Protein AF-X1NK41-F1 (afdb_monomer_lite)

Secondary structure (DSSP, 8-state):
-HHHHHHHHHHHHTT--EEEE-TTS-HHHHHHHHHHHHTTS-SEEEE-GGGGTT-----S----S-SS---S--

Sequence (74 aa):
RRDVLMLRDQIAQDGHSVSVIYGALPPEVRRREAERFAVGASDVLVATDAIGMGLNLPIRRVLFSTLEKFDGVG

Foldseek 3Di:
DVVLVVVCVVVVVVVFFEAEEEPPDDPVSNVVSQVCQQVVVGPYYRYDPNVVPDRDHPDPDDDDPDPDDPPVDD

Organism: NCBI:txid412755

pLDDT: mean 82.37, std 10.36, range [46.69, 91.75]

Structure (mmCIF, N/CA/C/O backbone):
data_AF-X1NK41-F1
#
_entry.id   AF-X1NK41-F1
#
loop_
_atom_site.group_PDB
_atom_site.id
_atom_site.type_symbol
_atom_site.label_atom_id
_atom_site.label_alt_id
_atom_site.label_comp_id
_atom_site.label_asym_id
_atom_site.label_entity_id
_atom_site.label_seq_id
_atom_site.pdbx_PDB_ins_code
_atom_site.Cartn_x
_atom_site.Cartn_y
_atom_site.Cartn_z
_atom_site.occupancy
_atom_site.B_iso_or_equiv
_atom_site.auth_seq_id
_atom_site.auth_comp_id
_atom_site.auth_asym_id
_atom_site.auth_atom_id
_atom_site.pdbx_PDB_model_num
ATOM 1 N N . ARG A 1 1 ? 0.387 2.270 -12.211 1.00 61.78 1 ARG A N 1
ATOM 2 C CA . ARG A 1 1 ? 0.989 3.164 -11.161 1.00 61.78 1 ARG A CA 1
ATOM 3 C C . ARG A 1 1 ? 0.092 4.360 -10.862 1.00 61.78 1 ARG A C 1
ATOM 5 O O . ARG A 1 1 ? -0.100 4.645 -9.687 1.00 61.78 1 ARG A O 1
ATOM 12 N N . ARG A 1 2 ? -0.442 5.056 -11.879 1.00 71.06 2 ARG A N 1
ATOM 13 C CA . ARG A 1 2 ? -1.459 6.110 -11.690 1.00 71.06 2 ARG A CA 1
ATOM 14 C C . ARG A 1 2 ? -2.696 5.593 -10.948 1.00 71.06 2 ARG A C 1
ATOM 16 O O . ARG A 1 2 ? -3.180 6.266 -10.053 1.00 71.06 2 ARG A O 1
ATOM 23 N N . ASP A 1 3 ? -3.098 4.365 -11.240 1.00 78.56 3 ASP A N 1
ATOM 24 C CA . ASP A 1 3 ? -4.334 3.743 -10.739 1.00 78.56 3 ASP A CA 1
ATOM 25 C C . ASP A 1 3 ? -4.332 3.581 -9.217 1.00 78.56 3 ASP A C 1
ATOM 27 O O . ASP A 1 3 ? -5.314 3.882 -8.556 1.00 78.56 3 ASP A O 1
ATOM 31 N N . VAL A 1 4 ? -3.189 3.199 -8.640 1.00 81.56 4 VAL A N 1
ATOM 32 C CA . VAL A 1 4 ? -3.000 3.076 -7.183 1.00 81.56 4 VAL A CA 1
ATOM 33 C C . VAL A 1 4 ? -3.190 4.427 -6.485 1.00 81.56 4 VAL A C 1
ATOM 35 O O . VAL A 1 4 ? -3.803 4.497 -5.424 1.00 81.56 4 VAL A O 1
ATOM 38 N N . LEU A 1 5 ? -2.663 5.503 -7.077 1.00 82.31 5 LEU A N 1
ATOM 39 C CA . LEU A 1 5 ? -2.768 6.849 -6.511 1.00 82.31 5 LEU A CA 1
ATOM 40 C C . LEU A 1 5 ? -4.180 7.417 -6.676 1.00 82.31 5 LEU A C 1
ATOM 42 O O . LEU A 1 5 ? -4.689 8.010 -5.734 1.00 82.31 5 LEU A O 1
ATOM 46 N N . MET A 1 6 ? -4.822 7.181 -7.824 1.00 85.62 6 MET A N 1
ATOM 47 C CA . MET A 1 6 ? -6.219 7.563 -8.049 1.00 85.62 6 MET A CA 1
ATOM 48 C C . MET A 1 6 ? -7.159 6.836 -7.089 1.00 85.62 6 MET A C 1
ATOM 50 O O . MET A 1 6 ? -8.004 7.472 -6.470 1.00 85.62 6 MET A O 1
ATOM 54 N N . LEU A 1 7 ? -6.983 5.522 -6.913 1.00 84.81 7 LEU A N 1
ATOM 55 C CA . LEU A 1 7 ? -7.808 4.734 -5.998 1.00 84.81 7 LEU A CA 1
ATOM 56 C C . LEU A 1 7 ? -7.622 5.200 -4.551 1.00 84.81 7 LEU A C 1
ATOM 58 O O . LEU A 1 7 ? -8.596 5.329 -3.817 1.00 84.81 7 LEU A O 1
ATOM 62 N N . ARG A 1 8 ? -6.381 5.514 -4.155 1.00 87.06 8 ARG A N 1
ATOM 63 C CA . ARG A 1 8 ? -6.104 6.145 -2.861 1.00 87.06 8 ARG A CA 1
ATOM 64 C C . ARG A 1 8 ? -6.882 7.449 -2.709 1.00 87.06 8 ARG A C 1
ATOM 66 O O . ARG A 1 8 ? -7.514 7.634 -1.678 1.00 87.06 8 ARG A O 1
ATOM 73 N N . ASP A 1 9 ? -6.817 8.343 -3.693 1.00 87.12 9 ASP A N 1
ATOM 74 C CA . ASP A 1 9 ? -7.476 9.651 -3.609 1.00 87.12 9 ASP A CA 1
ATOM 75 C C . ASP A 1 9 ? -8.999 9.524 -3.540 1.00 87.12 9 ASP A C 1
ATOM 77 O O . ASP A 1 9 ? -9.621 10.220 -2.745 1.00 87.12 9 ASP A O 1
ATOM 81 N N . GLN A 1 10 ? -9.584 8.589 -4.290 1.00 88.38 10 GLN A N 1
ATOM 82 C CA . GLN A 1 10 ? -11.012 8.280 -4.233 1.00 88.38 10 GLN A CA 1
ATOM 83 C C . GLN A 1 10 ? -11.431 7.826 -2.825 1.00 88.38 10 GLN A C 1
ATOM 85 O O . GLN A 1 10 ? -12.336 8.397 -2.230 1.00 88.38 10 GLN A O 1
ATOM 90 N N . ILE A 1 11 ? -10.724 6.845 -2.260 1.00 87.81 11 ILE A N 1
ATOM 91 C CA . ILE A 1 11 ? -11.042 6.287 -0.937 1.00 87.81 11 ILE A CA 1
ATOM 92 C C . ILE A 1 11 ? -10.795 7.324 0.173 1.00 87.81 11 ILE A C 1
ATOM 94 O O . ILE A 1 11 ? -11.531 7.378 1.157 1.00 87.81 11 ILE A O 1
ATOM 98 N N . ALA A 1 12 ? -9.780 8.177 0.013 1.00 88.06 12 ALA A N 1
ATOM 99 C CA . ALA A 1 12 ? -9.512 9.269 0.941 1.00 88.06 12 ALA A CA 1
ATOM 100 C C . ALA A 1 12 ? -10.603 10.353 0.899 1.00 88.06 12 ALA A C 1
ATOM 102 O O . ALA A 1 12 ? -10.955 10.898 1.944 1.00 88.06 12 ALA A O 1
ATOM 103 N N . GLN A 1 13 ? -11.164 10.650 -0.279 1.00 90.62 13 GLN A N 1
ATOM 104 C CA . GLN A 1 13 ? -12.314 11.556 -0.419 1.00 90.62 13 GLN A CA 1
ATOM 105 C C . GLN A 1 13 ? -13.567 11.014 0.274 1.00 90.62 13 GLN A C 1
ATOM 107 O O . GLN A 1 13 ? -14.334 11.800 0.826 1.00 90.62 13 GLN A O 1
ATOM 112 N N . ASP A 1 14 ? -13.727 9.692 0.325 1.00 89.25 14 ASP A N 1
ATOM 113 C CA . ASP A 1 14 ? -14.811 9.028 1.057 1.00 89.25 14 ASP A CA 1
ATOM 114 C C . ASP A 1 14 ? -14.606 9.052 2.592 1.00 89.25 14 ASP A C 1
ATOM 116 O O . ASP A 1 14 ? -15.439 8.549 3.345 1.00 89.25 14 ASP A O 1
ATOM 120 N N . GLY A 1 15 ? -13.517 9.665 3.081 1.00 89.31 15 GLY A N 1
ATOM 121 C CA . GLY A 1 15 ? -13.238 9.870 4.506 1.00 89.31 15 GLY A CA 1
ATOM 122 C C . GLY A 1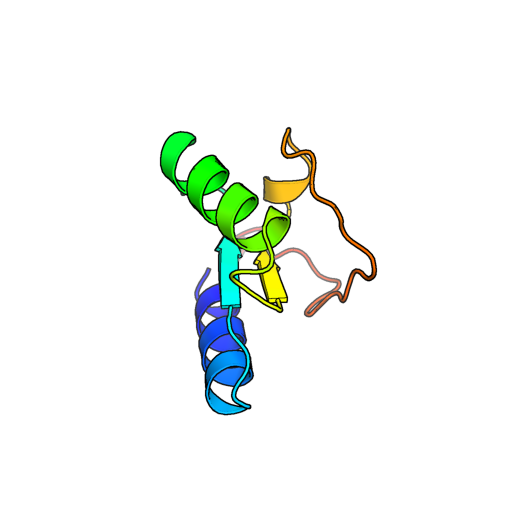 15 ? -12.437 8.750 5.173 1.00 89.31 15 GLY A C 1
ATOM 123 O O . GLY A 1 15 ? -12.314 8.740 6.398 1.00 89.31 15 GLY A O 1
ATOM 124 N N . HIS A 1 16 ? -11.882 7.817 4.399 1.00 89.88 16 HIS A N 1
ATOM 125 C CA . HIS A 1 16 ? -11.086 6.706 4.921 1.00 89.88 16 HIS A CA 1
ATOM 126 C C . HIS A 1 16 ? -9.585 7.005 4.917 1.00 89.88 16 HIS A C 1
ATOM 128 O O . HIS A 1 16 ? -9.052 7.639 4.004 1.00 89.88 16 HIS A O 1
ATOM 134 N N . SER A 1 17 ? -8.868 6.487 5.915 1.00 90.44 17 SER A N 1
ATOM 135 C CA . SER A 1 17 ? -7.409 6.608 5.971 1.00 90.44 17 SER A CA 1
ATOM 136 C C . SER A 1 17 ? -6.755 5.528 5.110 1.00 90.44 17 SER A C 1
ATOM 138 O O . SER A 1 17 ? -6.993 4.338 5.316 1.00 90.44 17 SER A O 1
ATOM 140 N N . VAL A 1 18 ? -5.910 5.923 4.150 1.00 91.69 18 VAL A N 1
ATOM 141 C CA . VAL A 1 18 ? -5.362 5.002 3.140 1.00 91.69 18 VAL A CA 1
ATOM 142 C C . VAL A 1 18 ? -3.839 4.941 3.178 1.00 91.69 18 VAL A C 1
ATOM 144 O O . VAL A 1 18 ? -3.166 5.960 3.033 1.00 91.69 18 VAL A O 1
ATOM 147 N N . SER A 1 19 ? -3.297 3.728 3.283 1.00 91.75 19 SER A N 1
ATOM 148 C CA . SER A 1 19 ? -1.879 3.431 3.051 1.00 91.75 19 SER A CA 1
ATOM 149 C C . SER A 1 19 ? -1.658 2.869 1.654 1.00 91.75 19 SER A C 1
ATOM 151 O O . SER A 1 19 ? -2.531 2.206 1.092 1.00 91.75 19 SER A O 1
ATOM 153 N N . VAL A 1 20 ? -0.480 3.125 1.081 1.00 90.56 20 VAL A N 1
ATOM 154 C CA . VAL A 1 20 ? -0.183 2.753 -0.309 1.00 90.56 20 VAL A CA 1
ATOM 155 C C . VAL A 1 20 ? 1.129 1.990 -0.437 1.00 90.56 20 VAL A C 1
ATOM 157 O O . VAL A 1 20 ? 2.179 2.482 -0.029 1.00 90.56 20 V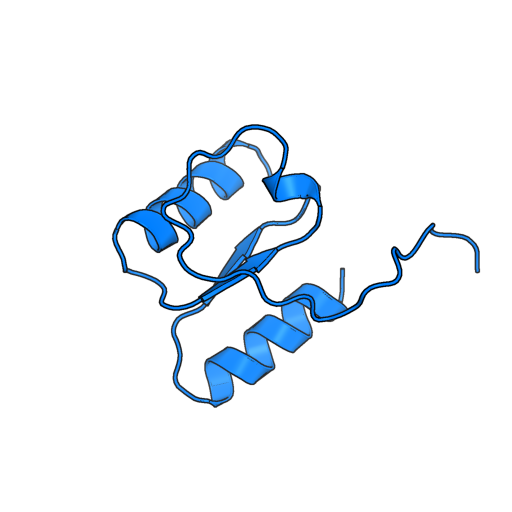AL A O 1
ATOM 160 N N . ILE A 1 21 ? 1.095 0.825 -1.095 1.00 88.56 21 ILE A N 1
ATOM 161 C CA . ILE A 1 21 ? 2.289 0.012 -1.373 1.00 88.56 21 ILE A CA 1
ATOM 162 C C . ILE A 1 21 ? 2.372 -0.366 -2.859 1.00 88.56 21 ILE A C 1
ATOM 164 O O . ILE A 1 21 ? 1.490 -1.006 -3.415 1.00 88.56 21 ILE A O 1
ATOM 168 N N . TYR A 1 22 ? 3.472 -0.022 -3.526 1.00 87.19 22 TYR A N 1
ATOM 169 C CA . TYR A 1 22 ? 3.749 -0.448 -4.903 1.00 87.19 22 TYR A CA 1
ATOM 170 C C . TYR A 1 22 ? 5.219 -0.847 -5.067 1.00 87.19 22 TYR A C 1
ATOM 172 O O . TYR A 1 22 ? 6.076 -0.412 -4.298 1.00 87.19 22 TYR A O 1
ATOM 180 N N . GLY A 1 23 ? 5.521 -1.674 -6.073 1.00 81.81 23 GLY A N 1
ATOM 181 C CA . GLY A 1 23 ? 6.828 -2.339 -6.215 1.00 81.81 23 GLY A CA 1
ATOM 182 C C . GLY A 1 23 ? 8.051 -1.418 -6.316 1.00 81.81 23 GLY A C 1
ATOM 183 O O . GLY A 1 23 ? 9.134 -1.803 -5.893 1.00 81.81 23 GLY A O 1
ATOM 184 N N . ALA A 1 24 ? 7.882 -0.187 -6.804 1.00 83.44 24 ALA A N 1
ATOM 185 C CA . ALA A 1 24 ? 8.968 0.793 -6.897 1.00 83.44 24 ALA A CA 1
ATOM 186 C C . ALA A 1 24 ? 9.289 1.515 -5.568 1.00 83.44 24 ALA A C 1
ATOM 188 O O . ALA A 1 24 ? 10.180 2.363 -5.542 1.00 83.44 24 ALA A O 1
ATOM 189 N N . LEU A 1 25 ? 8.571 1.231 -4.472 1.00 84.06 25 LEU A N 1
ATOM 190 C CA . LEU A 1 25 ? 8.869 1.824 -3.167 1.00 84.06 25 LEU A CA 1
ATOM 191 C C . LEU A 1 25 ? 10.098 1.170 -2.512 1.00 84.06 25 LEU A C 1
ATOM 193 O O . LEU A 1 25 ? 10.197 -0.067 -2.482 1.00 84.06 25 LEU A O 1
ATOM 197 N N . PRO A 1 26 ? 10.982 1.971 -1.885 1.00 87.69 26 PRO A N 1
ATOM 198 C CA . PRO A 1 26 ? 12.061 1.445 -1.060 1.00 87.69 26 PRO A CA 1
ATOM 199 C C . PRO A 1 26 ? 11.532 0.467 0.005 1.00 87.69 26 PRO A C 1
ATOM 201 O O . PRO A 1 26 ? 10.442 0.689 0.545 1.00 87.69 26 PRO A O 1
ATOM 204 N N . PRO A 1 27 ? 12.278 -0.604 0.346 1.00 85.50 27 PRO A N 1
ATOM 205 C CA . PRO A 1 27 ? 11.847 -1.594 1.337 1.00 85.50 27 PRO A CA 1
ATOM 206 C C . PRO A 1 27 ? 11.428 -0.984 2.681 1.00 85.50 27 PRO A C 1
ATOM 208 O O . PRO A 1 27 ? 10.448 -1.420 3.277 1.00 85.50 27 PRO A O 1
ATOM 211 N N . GLU A 1 28 ? 12.132 0.053 3.136 1.00 88.19 28 GLU A N 1
ATOM 212 C CA . GLU A 1 28 ? 11.831 0.761 4.386 1.00 88.19 28 GLU A CA 1
ATOM 213 C C . GLU A 1 28 ? 10.474 1.468 4.343 1.00 88.19 28 GLU A C 1
ATOM 215 O O . GLU A 1 28 ? 9.682 1.354 5.276 1.00 88.19 28 GLU A O 1
ATOM 220 N N . VAL A 1 29 ? 10.161 2.136 3.228 1.00 89.25 29 VAL A N 1
ATOM 221 C CA . VAL A 1 29 ? 8.871 2.813 3.040 1.00 89.25 29 VAL A CA 1
ATOM 222 C C . VAL A 1 29 ? 7.737 1.791 2.991 1.00 89.25 29 VAL A C 1
ATOM 224 O O . VAL A 1 29 ? 6.697 2.006 3.607 1.00 89.25 29 VAL A O 1
ATOM 227 N N . ARG A 1 30 ? 7.955 0.645 2.330 1.00 87.56 30 ARG A N 1
ATOM 228 C CA . ARG A 1 30 ? 6.979 -0.456 2.308 1.00 87.56 30 ARG A CA 1
ATOM 229 C C . ARG A 1 30 ? 6.687 -0.989 3.707 1.00 87.56 30 ARG A C 1
ATOM 231 O O . ARG A 1 30 ? 5.520 -1.177 4.031 1.00 87.56 30 ARG A O 1
ATOM 238 N N . ARG A 1 31 ? 7.717 -1.194 4.540 1.00 87.06 31 ARG A N 1
ATOM 239 C CA . ARG A 1 31 ? 7.528 -1.618 5.939 1.00 87.06 31 ARG A CA 1
ATOM 240 C C . ARG A 1 31 ? 6.765 -0.581 6.750 1.00 87.06 31 ARG A C 1
ATOM 242 O O . ARG A 1 31 ? 5.836 -0.951 7.450 1.00 87.06 31 ARG A O 1
ATOM 249 N N . ARG A 1 32 ? 7.094 0.704 6.611 1.00 89.62 32 ARG A N 1
ATOM 250 C CA . ARG A 1 32 ? 6.413 1.773 7.353 1.00 89.62 32 ARG A CA 1
ATOM 251 C C . ARG A 1 32 ? 4.926 1.880 7.002 1.00 89.62 32 ARG A C 1
ATOM 253 O O . ARG A 1 32 ? 4.099 2.053 7.891 1.00 89.62 32 ARG A O 1
ATOM 260 N N . GLU A 1 33 ? 4.576 1.779 5.721 1.00 91.00 33 GLU A N 1
ATOM 261 C CA . GLU A 1 33 ? 3.173 1.788 5.279 1.00 91.00 33 GLU A CA 1
ATOM 262 C C . GLU A 1 33 ? 2.433 0.512 5.700 1.00 91.00 33 GLU A C 1
ATOM 264 O O . GLU A 1 33 ? 1.280 0.574 6.121 1.00 91.00 33 GLU A O 1
ATOM 269 N N . ALA A 1 34 ? 3.113 -0.636 5.660 1.00 88.62 34 ALA A N 1
ATOM 270 C CA . ALA A 1 34 ? 2.594 -1.899 6.172 1.00 88.62 34 ALA A CA 1
ATOM 271 C C . ALA A 1 34 ? 2.320 -1.846 7.682 1.00 88.62 34 ALA A C 1
ATOM 273 O O . ALA A 1 34 ? 1.261 -2.277 8.126 1.00 88.62 34 ALA A O 1
ATOM 274 N N . GLU A 1 35 ? 3.245 -1.288 8.464 1.00 90.00 35 GLU A N 1
ATOM 275 C CA . GLU A 1 35 ? 3.088 -1.095 9.906 1.00 90.00 35 GLU A CA 1
ATOM 276 C C . GLU A 1 35 ? 1.930 -0.155 10.221 1.00 90.00 35 GLU A C 1
ATOM 278 O O . GLU A 1 35 ? 1.114 -0.487 11.073 1.00 90.00 35 GLU A O 1
ATOM 283 N N . ARG A 1 36 ? 1.802 0.973 9.508 1.00 90.19 36 ARG A N 1
ATOM 284 C CA . ARG A 1 36 ? 0.661 1.896 9.662 1.00 90.19 36 ARG A CA 1
ATOM 285 C C . ARG A 1 36 ? -0.677 1.188 9.490 1.00 90.19 36 ARG A C 1
ATOM 287 O O . ARG A 1 36 ? -1.567 1.373 10.316 1.00 90.19 36 ARG A O 1
ATOM 294 N N . PHE A 1 37 ? -0.791 0.354 8.462 1.00 91.00 37 PHE A N 1
ATOM 295 C CA . PHE A 1 37 ? -1.983 -0.457 8.255 1.00 91.00 37 PHE A CA 1
ATOM 296 C C . PHE A 1 37 ? -2.163 -1.498 9.368 1.00 91.00 37 PHE A C 1
ATOM 298 O O . PHE A 1 37 ? -3.251 -1.645 9.916 1.00 91.00 37 PHE A O 1
ATOM 305 N N . ALA A 1 38 ? -1.090 -2.187 9.764 1.00 88.75 38 ALA A N 1
ATOM 306 C CA . ALA A 1 38 ? -1.142 -3.229 10.786 1.00 88.75 38 ALA A CA 1
ATOM 307 C C . ALA A 1 38 ? -1.543 -2.710 12.179 1.00 88.75 38 ALA A C 1
ATOM 309 O O . ALA A 1 38 ? -2.204 -3.434 12.921 1.00 88.75 38 ALA A O 1
ATOM 310 N N . VAL A 1 39 ? -1.178 -1.472 12.532 1.00 91.31 39 VAL A N 1
ATOM 311 C CA . VAL A 1 39 ? -1.573 -0.831 13.801 1.00 91.31 39 VAL A CA 1
ATOM 312 C C . VAL A 1 39 ? -2.932 -0.125 13.732 1.00 91.31 39 VAL A C 1
ATOM 314 O O . VAL A 1 39 ? -3.351 0.472 14.719 1.00 91.31 39 VAL A O 1
ATOM 317 N N . GLY A 1 40 ? -3.620 -0.168 12.585 1.00 89.06 40 GLY A N 1
ATOM 318 C CA . GLY A 1 40 ? -4.920 0.481 12.396 1.00 89.06 40 GLY A CA 1
ATOM 319 C C . GLY A 1 40 ? -4.849 2.004 12.247 1.00 89.06 40 GLY A C 1
ATOM 320 O O . GLY A 1 40 ? -5.852 2.680 12.446 1.00 89.06 40 GLY A O 1
ATOM 321 N N . ALA A 1 41 ? -3.683 2.561 11.900 1.00 89.12 41 ALA A N 1
ATOM 322 C CA . ALA A 1 41 ? -3.562 3.978 11.549 1.00 89.12 41 ALA A CA 1
ATOM 323 C C . ALA A 1 41 ? -4.120 4.279 10.145 1.00 89.12 41 ALA A C 1
ATOM 325 O O . ALA A 1 41 ? -4.384 5.437 9.823 1.00 89.12 41 ALA A O 1
ATOM 326 N N . SER A 1 42 ? -4.283 3.251 9.308 1.00 90.00 42 SER A N 1
ATOM 327 C CA . SER A 1 42 ? -5.016 3.314 8.046 1.00 90.00 42 SER A CA 1
ATOM 328 C C . SER A 1 42 ? -6.059 2.202 7.973 1.00 90.00 42 SER A C 1
ATOM 330 O O . SER A 1 42 ? -5.788 1.052 8.313 1.00 90.00 42 SER A O 1
ATOM 332 N N . ASP A 1 43 ? -7.256 2.559 7.511 1.00 88.31 43 ASP A N 1
ATOM 333 C CA . ASP A 1 43 ? -8.393 1.649 7.357 1.00 88.31 4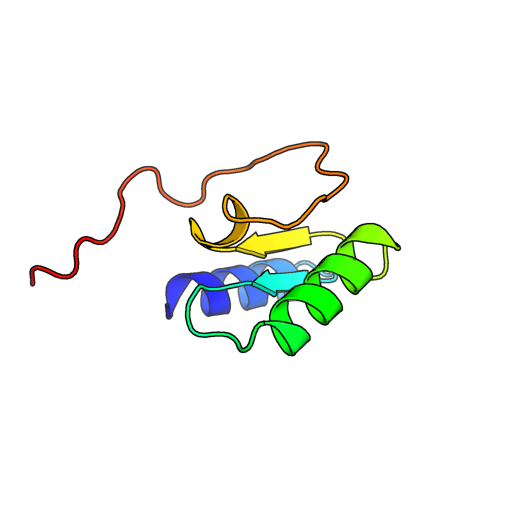3 ASP A CA 1
ATOM 334 C C . ASP A 1 43 ? -8.238 0.764 6.117 1.00 88.31 43 ASP A C 1
ATOM 336 O O . ASP A 1 43 ? -8.714 -0.374 6.074 1.00 88.31 43 ASP A O 1
ATOM 340 N N . VAL A 1 44 ? -7.586 1.300 5.080 1.00 90.12 44 VAL A N 1
ATOM 341 C CA . VAL A 1 44 ? -7.463 0.657 3.772 1.00 90.12 44 VAL A CA 1
ATOM 342 C C . VAL A 1 44 ? -6.014 0.664 3.304 1.00 90.12 44 VAL A C 1
ATOM 344 O O . VAL A 1 44 ? -5.332 1.686 3.325 1.00 90.12 44 VAL A O 1
ATOM 347 N N . LEU A 1 45 ? -5.555 -0.487 2.817 1.00 90.38 45 LEU A N 1
ATOM 348 C CA . LEU A 1 45 ? -4.278 -0.630 2.130 1.00 90.38 45 LEU A CA 1
ATOM 349 C C . LEU A 1 45 ? -4.525 -0.809 0.632 1.00 90.38 45 LEU A C 1
ATOM 351 O O . LEU A 1 45 ? -5.046 -1.838 0.204 1.00 90.38 45 LEU A O 1
ATOM 355 N N . VAL A 1 46 ? -4.117 0.172 -0.171 1.00 90.75 46 VAL A N 1
ATOM 356 C CA . VAL A 1 46 ? -4.124 0.060 -1.633 1.00 90.75 46 VAL A CA 1
ATOM 357 C C . VAL A 1 46 ? -2.750 -0.388 -2.092 1.00 90.75 46 VAL A C 1
ATOM 359 O O . VAL A 1 46 ? -1.744 0.270 -1.815 1.00 90.75 46 VAL A O 1
ATOM 362 N N . ALA A 1 47 ? -2.684 -1.496 -2.824 1.00 88.75 47 ALA A N 1
ATOM 363 C CA . ALA A 1 47 ? -1.398 -2.002 -3.254 1.00 88.75 47 ALA A CA 1
ATOM 364 C C . ALA A 1 47 ? -1.405 -2.774 -4.573 1.00 88.75 47 ALA A C 1
ATOM 366 O O . ALA A 1 47 ? -2.455 -3.179 -5.062 1.00 88.75 47 ALA A O 1
ATOM 367 N N . THR A 1 48 ? -0.215 -2.958 -5.154 1.00 85.25 48 THR A N 1
ATOM 368 C CA . THR A 1 48 ? -0.011 -3.836 -6.320 1.00 85.25 48 THR A CA 1
ATOM 369 C C . THR A 1 48 ? 0.394 -5.248 -5.888 1.00 85.25 48 THR A C 1
ATOM 371 O O . THR A 1 48 ? 0.568 -5.526 -4.701 1.00 85.25 48 THR A O 1
ATOM 374 N N . ASP A 1 49 ? 0.623 -6.129 -6.863 1.00 80.81 49 ASP A N 1
ATOM 375 C CA . ASP A 1 49 ? 1.202 -7.474 -6.706 1.00 80.81 49 ASP A CA 1
ATOM 376 C C . ASP A 1 49 ? 2.463 -7.546 -5.815 1.00 80.81 49 ASP A C 1
ATOM 378 O O . ASP A 1 49 ? 2.770 -8.594 -5.247 1.00 80.81 49 ASP A O 1
ATOM 382 N N . ALA A 1 50 ? 3.145 -6.418 -5.598 1.00 71.88 50 ALA A N 1
ATOM 383 C CA . ALA A 1 50 ? 4.286 -6.278 -4.700 1.00 71.88 50 ALA A CA 1
ATOM 384 C C . ALA A 1 50 ? 4.011 -6.638 -3.223 1.00 71.88 50 ALA A C 1
ATOM 386 O O . ALA A 1 50 ? 4.968 -6.895 -2.490 1.00 71.88 50 ALA A O 1
ATOM 387 N N . ILE A 1 51 ? 2.753 -6.664 -2.758 1.00 78.12 51 ILE A N 1
ATOM 388 C CA . ILE A 1 51 ? 2.444 -7.053 -1.364 1.00 78.12 51 ILE A CA 1
ATOM 389 C C . ILE A 1 51 ? 2.626 -8.541 -1.097 1.00 78.12 51 ILE A C 1
ATOM 391 O O . ILE A 1 51 ? 2.866 -8.923 0.045 1.00 78.12 51 ILE A O 1
ATOM 395 N N . GLY A 1 52 ? 2.557 -9.376 -2.138 1.00 70.31 52 GLY A N 1
ATOM 396 C CA . GLY A 1 52 ? 2.716 -10.824 -2.011 1.00 70.31 52 GLY A CA 1
ATOM 397 C C . GLY A 1 52 ? 4.142 -11.261 -1.654 1.00 70.31 52 GLY A C 1
ATOM 398 O O . GLY A 1 52 ? 4.364 -12.429 -1.359 1.00 70.31 52 GLY A O 1
ATOM 399 N N . MET A 1 53 ? 5.114 -10.340 -1.660 1.00 68.06 53 MET A N 1
ATOM 400 C CA . MET A 1 53 ? 6.541 -10.634 -1.495 1.00 68.06 53 MET A CA 1
ATOM 401 C C . MET A 1 53 ? 7.113 -10.120 -0.162 1.00 68.06 53 MET A C 1
ATOM 403 O O . MET A 1 53 ? 8.063 -9.335 -0.148 1.00 68.06 53 MET A O 1
ATOM 407 N N . GLY A 1 54 ? 6.561 -10.576 0.968 1.00 68.50 54 GLY A N 1
ATOM 408 C CA . GLY A 1 54 ? 7.260 -10.492 2.261 1.00 68.50 54 GLY A CA 1
ATOM 409 C C . GLY A 1 54 ? 6.750 -9.461 3.272 1.00 68.50 54 GLY A C 1
ATOM 410 O O . GLY A 1 54 ? 7.532 -8.996 4.100 1.00 68.50 54 GLY A O 1
ATOM 411 N N . LEU A 1 55 ? 5.462 -9.112 3.239 1.00 77.88 55 LEU A N 1
ATOM 412 C CA . LEU A 1 55 ? 4.810 -8.348 4.308 1.00 77.88 55 LEU A CA 1
ATOM 413 C C . LEU A 1 55 ? 3.786 -9.238 5.024 1.00 77.88 55 LEU A C 1
ATOM 415 O O . LEU A 1 55 ? 2.884 -9.773 4.386 1.00 77.88 55 LEU A O 1
ATOM 419 N N . ASN A 1 56 ? 3.921 -9.396 6.344 1.00 81.50 56 ASN A N 1
ATOM 420 C CA . ASN A 1 56 ? 2.916 -10.068 7.168 1.00 81.50 56 ASN A CA 1
ATOM 421 C C . ASN A 1 56 ? 1.884 -9.032 7.627 1.00 81.50 56 ASN A C 1
ATOM 423 O O . ASN A 1 56 ? 2.174 -8.221 8.505 1.00 81.50 56 ASN A O 1
ATOM 427 N N . LEU A 1 57 ? 0.715 -9.025 6.993 1.00 84.12 57 LEU A N 1
ATOM 428 C CA . LEU A 1 57 ? -0.317 -8.012 7.198 1.00 84.12 57 LEU A CA 1
ATOM 429 C C . LEU A 1 57 ? -1.600 -8.660 7.732 1.00 84.12 57 LEU A C 1
ATOM 431 O O . LEU A 1 57 ? -2.022 -9.682 7.184 1.00 84.12 57 LEU A O 1
ATOM 435 N N . PRO A 1 58 ? -2.271 -8.065 8.735 1.00 84.62 58 PRO A N 1
ATOM 436 C CA . PRO A 1 58 ? -3.550 -8.556 9.242 1.00 84.62 58 PRO A CA 1
ATOM 437 C C . PRO A 1 58 ? -4.697 -8.207 8.273 1.00 84.62 58 PRO A C 1
ATOM 439 O O . PRO A 1 58 ? -5.557 -7.377 8.558 1.00 84.62 58 PRO A O 1
ATOM 442 N N . ILE A 1 59 ? -4.707 -8.815 7.085 1.00 86.38 59 ILE A N 1
ATOM 443 C CA . ILE A 1 59 ? -5.706 -8.538 6.046 1.00 86.38 59 ILE A CA 1
ATOM 444 C C . ILE A 1 59 ? -6.961 -9.379 6.292 1.00 86.38 59 ILE A C 1
ATOM 446 O O . ILE A 1 59 ? -6.930 -10.604 6.215 1.00 86.38 59 ILE A O 1
ATOM 450 N N . ARG A 1 60 ? -8.098 -8.712 6.524 1.00 87.25 60 ARG A N 1
ATOM 451 C CA . ARG A 1 60 ? -9.407 -9.371 6.699 1.00 87.25 60 ARG A CA 1
ATOM 452 C C . ARG A 1 60 ? -10.150 -9.612 5.382 1.00 87.25 60 ARG A C 1
ATOM 454 O O . ARG A 1 60 ? -10.915 -10.565 5.265 1.00 87.25 60 ARG A O 1
ATOM 461 N N . ARG A 1 61 ? -9.993 -8.709 4.412 1.00 87.56 61 ARG A N 1
ATOM 462 C CA . ARG A 1 61 ? -10.675 -8.745 3.112 1.00 87.56 61 ARG A CA 1
ATOM 463 C C . ARG A 1 61 ? -9.754 -8.176 2.042 1.00 87.56 61 ARG A C 1
ATOM 465 O O . ARG A 1 61 ? -9.170 -7.119 2.245 1.00 87.56 61 ARG A O 1
ATOM 472 N N . VAL A 1 62 ? -9.688 -8.857 0.905 1.00 87.38 62 VAL A N 1
ATOM 473 C CA . VAL A 1 62 ? -8.995 -8.390 -0.300 1.00 87.38 62 VAL A CA 1
ATOM 474 C C . VAL A 1 62 ? -10.048 -8.001 -1.333 1.00 87.38 62 VAL A C 1
ATOM 476 O O . VAL A 1 62 ? -10.997 -8.751 -1.554 1.00 87.38 62 VAL A O 1
ATOM 479 N N . LEU A 1 63 ? -9.892 -6.825 -1.939 1.00 86.44 63 LEU A N 1
ATOM 480 C CA . LEU A 1 63 ? -10.724 -6.338 -3.037 1.00 86.44 63 LEU A CA 1
ATOM 481 C C . LEU A 1 63 ? -9.813 -6.051 -4.229 1.00 86.44 63 LEU A C 1
ATOM 483 O O . LEU A 1 63 ? -8.865 -5.278 -4.108 1.00 86.44 63 LEU A O 1
ATOM 487 N N . PHE A 1 64 ? -10.095 -6.673 -5.370 1.00 84.94 64 PHE A N 1
ATOM 488 C CA . PHE A 1 64 ? -9.357 -6.425 -6.604 1.00 84.94 64 PHE A CA 1
ATOM 489 C C . PHE A 1 64 ? -10.017 -5.271 -7.356 1.00 84.94 64 PHE A C 1
ATOM 491 O O . PHE A 1 64 ? -11.173 -5.381 -7.758 1.00 84.94 64 PHE A O 1
ATOM 498 N N . SER A 1 65 ? -9.292 -4.165 -7.537 1.00 78.31 65 SER A N 1
ATOM 499 C CA . SER A 1 65 ? -9.753 -3.040 -8.364 1.00 78.31 65 SER A CA 1
ATOM 500 C C . SER A 1 65 ? -9.702 -3.358 -9.862 1.00 78.31 65 SER A C 1
ATOM 502 O O . SER A 1 65 ? -10.477 -2.806 -10.634 1.00 78.31 65 SER A O 1
ATOM 504 N N . THR A 1 66 ? -8.808 -4.262 -10.266 1.00 72.44 66 THR A N 1
ATOM 505 C CA . THR A 1 66 ? -8.730 -4.851 -11.604 1.00 72.44 66 THR A CA 1
ATOM 506 C C . THR A 1 66 ? -8.295 -6.310 -11.485 1.00 72.44 66 THR A C 1
ATOM 508 O O . THR A 1 66 ? -7.507 -6.653 -10.599 1.00 72.44 66 THR A O 1
ATOM 511 N N . LEU A 1 67 ? -8.820 -7.165 -12.362 1.00 70.12 67 LEU A N 1
ATOM 512 C CA . LEU A 1 67 ? -8.388 -8.560 -12.505 1.00 70.12 67 LEU A CA 1
ATOM 513 C C . LEU A 1 67 ? -7.305 -8.717 -13.580 1.00 70.12 67 LEU A C 1
ATOM 515 O O . LEU A 1 67 ? -6.670 -9.766 -13.662 1.00 70.12 67 LEU A O 1
ATOM 519 N N . GLU A 1 68 ? -7.074 -7.675 -14.376 1.00 68.88 68 GLU A N 1
ATOM 520 C CA . GLU A 1 68 ? -6.077 -7.669 -15.437 1.00 68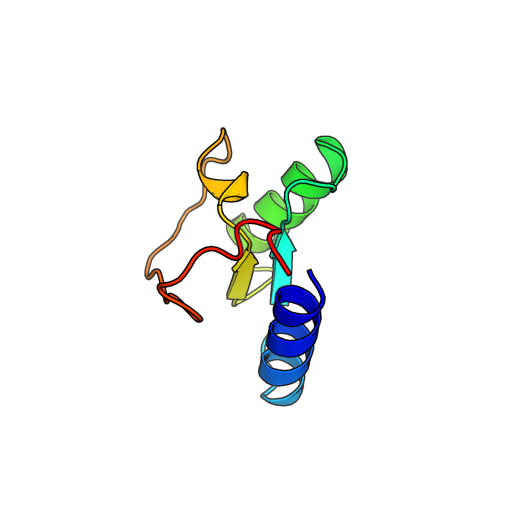.88 68 GLU A CA 1
ATOM 521 C C . GLU A 1 68 ? -4.812 -6.955 -14.965 1.00 68.88 68 GLU A C 1
ATOM 523 O O . GLU A 1 68 ? -4.841 -5.810 -14.497 1.00 68.88 68 GLU A O 1
ATOM 528 N N . LYS A 1 69 ? -3.682 -7.655 -15.086 1.00 63.84 69 LYS A N 1
ATOM 529 C CA . LYS A 1 69 ? -2.361 -7.087 -14.849 1.00 63.84 69 LYS A CA 1
ATOM 530 C C . LYS A 1 69 ? -1.970 -6.264 -16.076 1.00 63.84 69 LYS A C 1
ATOM 532 O O . LYS A 1 69 ? -2.059 -6.731 -17.203 1.00 63.84 69 LYS A O 1
ATOM 537 N N . PHE A 1 70 ? -1.544 -5.022 -15.860 1.00 64.00 70 PHE A N 1
ATOM 538 C CA . PHE A 1 70 ? -0.968 -4.221 -16.936 1.00 64.00 70 PHE A CA 1
ATOM 539 C C . PHE A 1 70 ? 0.448 -4.732 -17.231 1.00 64.00 70 PHE A C 1
ATOM 541 O O . PHE A 1 70 ? 1.375 -4.465 -16.463 1.00 64.00 70 PHE A O 1
ATOM 548 N N . ASP A 1 71 ? 0.607 -5.458 -18.336 1.00 62.62 71 ASP A N 1
ATOM 549 C CA . ASP A 1 71 ? 1.861 -6.127 -18.715 1.00 62.62 71 ASP A CA 1
ATOM 550 C C . ASP A 1 71 ? 2.870 -5.204 -19.428 1.00 62.62 71 ASP A C 1
ATOM 552 O O . ASP A 1 71 ? 3.925 -5.646 -19.876 1.00 62.62 71 ASP A O 1
ATOM 556 N N . GLY A 1 72 ? 2.582 -3.901 -19.520 1.00 51.97 72 GLY A N 1
ATOM 557 C CA . GLY A 1 72 ? 3.505 -2.915 -20.091 1.00 51.97 72 GLY A CA 1
ATOM 558 C C . GLY A 1 72 ? 3.608 -2.924 -21.617 1.00 51.97 72 GLY A C 1
ATOM 559 O O . GLY A 1 72 ? 4.434 -2.190 -22.15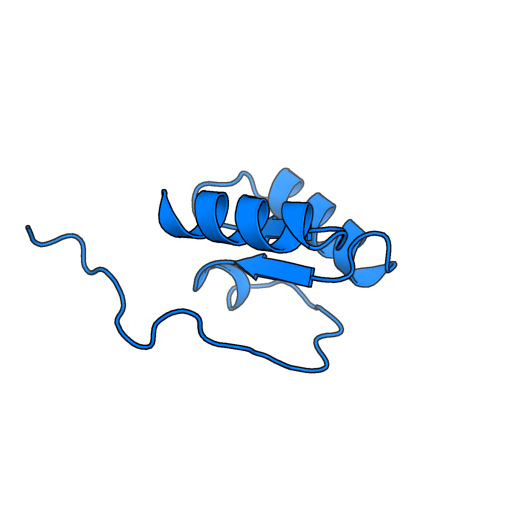2 1.00 51.97 72 GLY A O 1
ATOM 560 N N . VAL A 1 73 ? 2.781 -3.709 -22.313 1.00 50.44 73 VAL A N 1
ATOM 561 C CA . VAL A 1 73 ? 2.721 -3.722 -23.780 1.00 50.44 73 VAL A CA 1
ATOM 562 C C . VAL A 1 73 ? 1.601 -2.790 -24.239 1.00 50.44 73 VAL A C 1
ATOM 564 O O . VAL A 1 73 ? 0.420 -3.114 -24.127 1.00 50.44 73 VAL A O 1
ATOM 567 N N . GLY A 1 74 ? 1.999 -1.612 -24.708 1.00 46.69 74 GLY A N 1
ATOM 568 C CA . GLY A 1 74 ? 1.175 -0.608 -25.375 1.00 46.69 74 GLY A CA 1
ATOM 569 C C . GLY A 1 74 ? 2.068 0.271 -26.228 1.00 46.69 74 GLY A C 1
ATOM 570 O O . GLY A 1 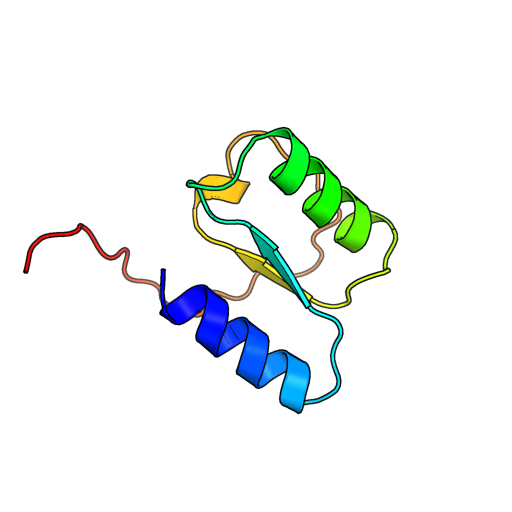74 ? 3.085 0.747 -25.675 1.00 46.69 74 GLY A O 1
#

Radius of gyration: 12.29 Å; chains: 1; bounding box: 27×22×39 Å

InterPro domains:
  IPR001650 Helicase, C-terminal domain-like [PF00271] (11-64)
  IPR001650 Helicase, C-terminal domain-like [PS51194] (1-74)
  IPR001650 Helicase, C-terminal domain-like [SM00490] (5-72)
  IPR027417 P-loop containing nucleoside triphosphate hydrolase [G3DSA:3.40.50.300] (1-74)
  IPR027417 P-loop containing nucleoside triphosphate hydrolase [SSF52540] (1-73)
  IPR050699 ATP-dependent RNA helicase SUPV3-like [PTHR12131] (16-72)